Protein AF-I3TDN2-F1 (afdb_monomer_lite)

Sequence (148 aa):
MRSSMVRPVAAVLAILVLAAEVVWAASPDYLAQVEEIATKLKSLSQAGMNTSMVEEYVNNALSLINKGNLTPEEAAWVEGNLTLAREELSSLESSYSSFVTWRYITLAGTVVGFASIPIAVYFLLPRAWAYLWFKTRKKWLVRRRYKR

Organism: Thermogladius calderae (strain DSM 22663 / VKM B-2946 / 1633) (NCBI:txid1184251)

Structure (mmCIF, N/CA/C/O backbone):
data_AF-I3TDN2-F1
#
_entry.id   AF-I3TDN2-F1
#
loop_
_atom_site.group_PDB
_atom_site.id
_atom_site.type_symbol
_atom_site.label_atom_id
_atom_site.label_alt_id
_atom_site.label_comp_id
_atom_site.label_asym_id
_atom_site.label_entity_id
_atom_site.label_seq_id
_atom_site.pdbx_PDB_ins_code
_atom_site.Cartn_x
_atom_site.Cartn_y
_atom_site.Cartn_z
_atom_site.occupancy
_atom_site.B_iso_or_equiv
_atom_site.auth_seq_id
_atom_site.auth_comp_id
_atom_site.auth_asym_id
_atom_site.auth_atom_id
_atom_site.pdbx_PDB_model_num
ATOM 1 N N . MET A 1 1 ? -56.566 11.521 51.070 1.00 48.19 1 MET A N 1
ATOM 2 C CA . MET A 1 1 ? -55.812 12.274 50.040 1.00 48.19 1 MET A CA 1
ATOM 3 C C . MET A 1 1 ? -54.388 11.716 49.936 1.00 48.19 1 MET A C 1
ATOM 5 O O . MET A 1 1 ? -53.498 12.193 50.619 1.00 48.19 1 MET A O 1
ATOM 9 N N . ARG A 1 2 ? -54.179 10.647 49.155 1.00 49.84 2 ARG A N 1
ATOM 10 C CA . ARG A 1 2 ? -52.865 10.033 48.854 1.00 49.84 2 ARG A CA 1
ATOM 11 C C . ARG A 1 2 ? -52.998 9.288 47.516 1.00 49.84 2 ARG A C 1
ATOM 13 O O . ARG A 1 2 ? -53.142 8.075 47.504 1.00 49.84 2 ARG A O 1
ATOM 20 N N . SER A 1 3 ? -53.088 9.993 46.388 1.00 50.09 3 SER A N 1
ATOM 21 C CA . SER A 1 3 ? -53.150 9.306 45.078 1.00 50.09 3 SER A CA 1
ATOM 22 C C . SER A 1 3 ? -52.549 10.061 43.888 1.00 50.09 3 SER A C 1
ATOM 24 O O . SER A 1 3 ? -52.520 9.510 42.792 1.00 50.09 3 SER A O 1
ATOM 26 N N . SER A 1 4 ? -52.005 11.271 44.058 1.00 54.16 4 SER A N 1
ATOM 27 C CA . SER A 1 4 ? -51.481 12.057 42.926 1.00 54.16 4 SER A CA 1
ATOM 28 C C . SER A 1 4 ? -49.968 11.933 42.687 1.00 54.16 4 SER A C 1
ATOM 30 O O . SER A 1 4 ? -49.518 12.238 41.589 1.00 54.16 4 SER A O 1
ATOM 32 N N . MET A 1 5 ? -49.177 11.447 43.653 1.00 52.03 5 MET A N 1
ATOM 33 C CA . MET A 1 5 ? -47.702 11.405 43.548 1.00 52.03 5 MET A CA 1
ATOM 34 C C . MET A 1 5 ? -47.109 10.081 43.037 1.00 52.03 5 MET A C 1
ATOM 36 O O . MET A 1 5 ? -45.930 10.036 42.706 1.00 52.03 5 MET A O 1
ATOM 40 N N . VAL A 1 6 ? -47.898 9.008 42.926 1.00 53.47 6 VAL A N 1
ATOM 41 C CA . VAL A 1 6 ? -47.382 7.679 42.522 1.00 53.47 6 VAL A CA 1
ATOM 42 C C . VAL A 1 6 ? -47.173 7.578 41.002 1.00 53.47 6 VAL A C 1
ATOM 44 O O . VAL A 1 6 ? -46.301 6.860 40.525 1.00 53.47 6 VAL A O 1
ATOM 47 N N . ARG A 1 7 ? -47.947 8.348 40.229 1.00 53.66 7 ARG A N 1
ATOM 48 C CA . ARG A 1 7 ? -47.926 8.345 38.758 1.00 53.66 7 ARG A CA 1
ATOM 49 C C . ARG A 1 7 ? -46.631 8.887 38.124 1.00 53.66 7 ARG A C 1
ATOM 51 O O . ARG A 1 7 ? -46.141 8.226 37.213 1.00 53.66 7 ARG A O 1
ATOM 58 N N . PRO A 1 8 ? -46.043 10.020 38.565 1.00 58.53 8 PRO A N 1
ATOM 59 C CA . PRO A 1 8 ? -44.814 10.525 37.946 1.00 58.53 8 PRO A CA 1
ATOM 60 C C . PRO A 1 8 ? -43.590 9.655 38.259 1.00 58.53 8 PRO A C 1
ATOM 62 O O . PRO A 1 8 ? -42.745 9.465 37.393 1.00 58.53 8 PRO A O 1
ATOM 65 N N . VAL A 1 9 ? -43.513 9.069 39.459 1.00 63.38 9 VAL A N 1
ATOM 66 C CA . VAL A 1 9 ? -42.378 8.218 39.860 1.00 63.38 9 VAL A CA 1
ATOM 67 C C . VAL A 1 9 ? -42.352 6.916 39.054 1.00 63.38 9 VAL A C 1
ATOM 69 O O . VAL A 1 9 ? -41.294 6.506 38.583 1.00 63.38 9 VAL A O 1
ATOM 72 N N . ALA A 1 10 ? -43.519 6.307 38.823 1.00 65.81 10 ALA A N 1
ATOM 73 C CA . ALA A 1 10 ? -43.636 5.115 37.987 1.00 65.81 10 ALA A CA 1
ATOM 74 C C . ALA A 1 10 ? -43.253 5.384 36.519 1.00 65.81 10 ALA A C 1
ATOM 76 O O . ALA A 1 10 ? -42.617 4.542 35.892 1.00 65.81 10 ALA A O 1
ATOM 77 N N . ALA A 1 11 ? -43.585 6.565 35.985 1.00 68.00 11 ALA A N 1
ATOM 78 C CA . ALA A 1 11 ? -43.221 6.949 34.621 1.00 68.00 11 ALA A CA 1
ATOM 79 C C . ALA A 1 11 ? -41.705 7.155 34.456 1.00 68.00 11 ALA A C 1
ATOM 81 O O . ALA A 1 11 ? -41.127 6.692 33.477 1.00 68.00 11 ALA A O 1
ATOM 82 N N . VAL A 1 12 ? -41.045 7.787 35.432 1.00 68.38 12 VAL A N 1
ATOM 83 C CA . VAL A 1 12 ? -39.583 7.983 35.417 1.00 68.38 12 VAL A CA 1
ATOM 84 C C . VAL A 1 12 ? -38.842 6.648 35.536 1.00 68.38 12 VAL A C 1
ATOM 86 O O . VAL A 1 12 ? -37.878 6.418 34.810 1.00 68.38 12 VAL A O 1
ATOM 89 N N . LEU A 1 13 ? -39.319 5.740 36.392 1.00 63.47 13 LEU A N 1
ATOM 90 C CA . LEU A 1 13 ? -38.766 4.387 36.508 1.00 63.47 13 LEU A CA 1
ATOM 91 C C . LEU A 1 13 ? -38.946 3.575 35.221 1.00 63.47 13 LEU A C 1
ATOM 93 O O . LEU A 1 13 ? -38.009 2.907 34.803 1.00 63.47 13 LEU A O 1
ATOM 97 N N . ALA A 1 14 ? -40.101 3.667 34.559 1.00 64.50 14 ALA A N 1
ATOM 98 C CA . ALA A 1 14 ? -40.333 2.978 33.290 1.00 64.50 14 ALA A CA 1
ATOM 99 C C . ALA A 1 14 ? -39.410 3.489 32.170 1.00 64.50 14 ALA A C 1
ATOM 101 O O . ALA A 1 14 ? -38.897 2.691 31.392 1.00 64.50 14 ALA A O 1
ATOM 102 N N . ILE A 1 15 ? -39.144 4.799 32.118 1.00 69.62 15 ILE A N 1
ATOM 103 C CA . ILE A 1 15 ? -38.196 5.392 31.161 1.00 69.62 15 ILE A CA 1
ATOM 104 C C . ILE A 1 15 ? -36.762 4.931 31.456 1.00 69.62 15 ILE A C 1
ATOM 106 O O . ILE A 1 15 ? -36.030 4.604 30.528 1.00 69.62 15 ILE A O 1
ATOM 110 N N . LEU A 1 16 ? -36.367 4.857 32.730 1.00 58.69 16 LEU A N 1
ATOM 111 C CA . LEU A 1 16 ? -35.049 4.355 33.133 1.00 58.69 16 LEU A CA 1
ATOM 112 C C .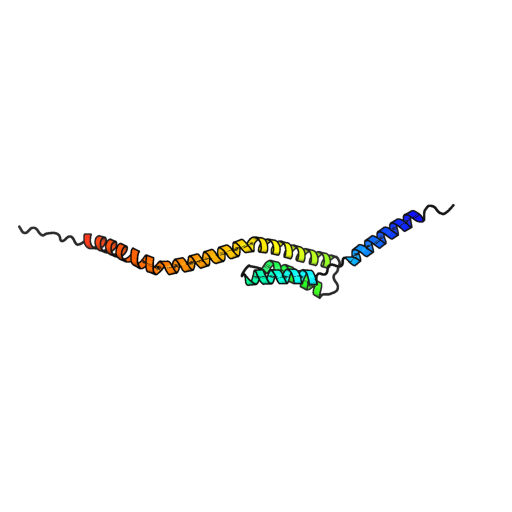 LEU A 1 16 ? -34.864 2.863 32.827 1.00 58.69 16 LEU A C 1
ATOM 114 O O . LEU A 1 16 ? -33.790 2.470 32.384 1.00 58.69 16 LEU A O 1
ATOM 118 N N . VAL A 1 17 ? -35.900 2.045 33.022 1.00 64.81 17 VAL A N 1
ATOM 119 C CA . VAL A 1 17 ? -35.867 0.609 32.699 1.00 64.81 17 VAL A CA 1
ATOM 120 C C . VAL A 1 17 ? -35.814 0.391 31.187 1.00 64.81 17 VAL A C 1
ATOM 122 O O . VAL A 1 17 ? -34.985 -0.383 30.726 1.00 64.81 17 VAL A O 1
ATOM 125 N N . LEU A 1 18 ? -36.599 1.134 30.400 1.00 57.06 18 LEU A N 1
ATOM 126 C CA . LEU A 1 18 ? -36.526 1.081 28.934 1.00 57.06 18 LEU A CA 1
ATOM 127 C C . LEU A 1 18 ? -35.173 1.575 28.403 1.00 57.06 18 LEU A C 1
ATOM 129 O O . LEU A 1 18 ? -34.626 0.983 27.478 1.00 57.06 18 LEU A O 1
ATOM 133 N N . ALA A 1 19 ? -34.599 2.624 29.000 1.00 52.56 19 ALA A N 1
ATOM 134 C CA . ALA A 1 19 ? -33.258 3.087 28.653 1.00 52.56 19 ALA A CA 1
ATOM 135 C C . ALA A 1 19 ? -32.189 2.036 28.995 1.00 52.56 19 ALA A C 1
ATOM 137 O O . ALA A 1 19 ? -31.262 1.836 28.215 1.00 52.56 19 ALA A O 1
ATOM 138 N N . ALA A 1 20 ? -32.334 1.327 30.118 1.00 50.41 20 ALA A N 1
ATOM 139 C CA . ALA A 1 20 ? -31.445 0.228 30.476 1.00 50.41 20 ALA A CA 1
ATOM 140 C C . ALA A 1 20 ? -31.588 -0.964 29.511 1.00 50.41 20 ALA A C 1
ATOM 142 O O . ALA A 1 20 ? -30.580 -1.511 29.080 1.00 50.41 20 ALA A O 1
ATOM 143 N N . GLU A 1 21 ? -32.803 -1.334 29.101 1.00 46.59 21 GLU A N 1
ATOM 144 C CA . GLU A 1 21 ? -33.020 -2.428 28.142 1.00 46.59 21 GLU A CA 1
ATOM 145 C C . GLU A 1 21 ? -32.477 -2.110 26.738 1.00 46.59 21 GLU A C 1
ATOM 147 O O . GLU A 1 21 ? -31.886 -2.982 26.102 1.00 46.59 21 GLU A O 1
ATOM 152 N N . VAL A 1 22 ? -32.578 -0.857 26.276 1.00 49.44 22 VAL A N 1
ATOM 153 C CA . VAL A 1 22 ? -31.959 -0.412 25.010 1.00 49.44 22 VAL A CA 1
ATOM 154 C C . VAL A 1 22 ? -30.429 -0.491 25.070 1.00 49.44 22 VAL A C 1
ATOM 156 O O . VAL A 1 22 ? -29.796 -0.868 24.086 1.00 49.44 22 VAL A O 1
ATOM 159 N N . VAL A 1 23 ? -29.827 -0.188 26.224 1.00 44.38 23 VAL A N 1
ATOM 160 C CA . VAL A 1 23 ? -28.370 -0.270 26.425 1.00 44.38 23 VAL A CA 1
ATOM 161 C C . VAL A 1 23 ? -27.874 -1.723 26.452 1.00 44.38 23 VAL A C 1
ATOM 163 O O . VAL A 1 23 ? -26.780 -1.995 25.967 1.00 44.38 23 VAL A O 1
ATOM 166 N N . TRP A 1 24 ? -28.672 -2.675 26.948 1.00 42.97 24 TRP A N 1
ATOM 167 C CA . TRP A 1 24 ? -28.307 -4.102 26.960 1.00 42.97 24 TRP A CA 1
ATOM 168 C C . TRP A 1 24 ? -28.575 -4.816 25.625 1.00 42.97 24 TRP A C 1
ATOM 170 O O . TRP A 1 24 ? -27.856 -5.753 25.285 1.00 42.97 24 TRP A O 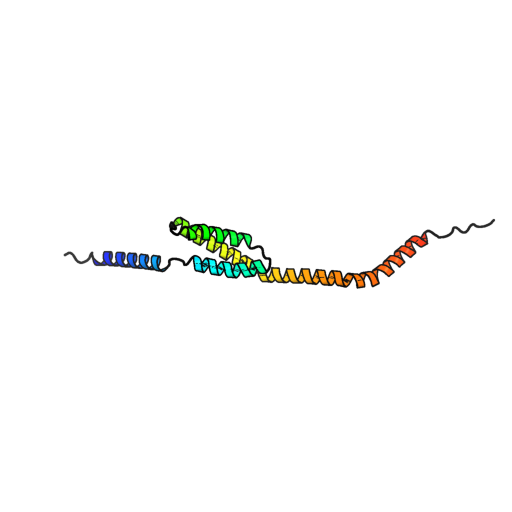1
ATOM 180 N N . ALA A 1 25 ? -29.557 -4.366 24.839 1.00 41.31 25 ALA A N 1
ATOM 181 C CA . ALA A 1 25 ? -29.845 -4.916 23.509 1.00 41.31 25 ALA A CA 1
ATOM 182 C C . ALA A 1 25 ? -28.806 -4.525 22.434 1.00 41.31 25 ALA A C 1
ATOM 184 O O . ALA A 1 25 ? -28.813 -5.088 21.341 1.00 41.31 25 ALA A O 1
ATOM 185 N N . ALA A 1 26 ? -27.914 -3.580 22.740 1.00 48.53 26 ALA A N 1
ATOM 186 C CA . ALA A 1 26 ? -26.883 -3.069 21.842 1.00 48.53 26 ALA A CA 1
ATOM 187 C C . ALA A 1 26 ? -25.466 -3.450 22.296 1.00 48.53 26 ALA A C 1
ATOM 189 O O . ALA A 1 26 ? -24.546 -2.650 22.151 1.00 48.53 26 ALA A O 1
ATOM 190 N N . SER A 1 27 ? -25.259 -4.649 22.854 1.00 56.41 27 SER A N 1
ATOM 191 C CA . SER A 1 27 ? -23.892 -5.152 23.024 1.00 56.41 27 SER A CA 1
ATOM 192 C C . SER A 1 27 ? -23.243 -5.238 21.634 1.00 56.41 27 SER A C 1
ATOM 194 O O . SER A 1 27 ? -23.748 -6.000 20.798 1.00 56.41 27 SER A O 1
ATOM 196 N N . PRO A 1 28 ? -22.182 -4.470 21.334 1.00 65.12 28 PRO A N 1
ATOM 197 C CA . PRO A 1 28 ? -21.588 -4.496 20.008 1.00 65.12 28 PRO A CA 1
ATOM 198 C C . PRO A 1 28 ? -20.980 -5.876 19.762 1.00 65.12 28 PRO A C 1
ATOM 200 O O . PRO A 1 28 ? -20.192 -6.360 20.574 1.00 65.12 28 PRO A O 1
ATOM 203 N N . ASP A 1 29 ? -21.318 -6.513 18.639 1.00 85.25 29 ASP A N 1
ATOM 204 C CA . ASP A 1 29 ? -20.645 -7.745 18.223 1.00 85.25 29 ASP A CA 1
ATOM 205 C C . ASP A 1 29 ? -19.251 -7.388 17.695 1.00 85.25 29 ASP A C 1
ATOM 207 O O . ASP A 1 29 ? -19.032 -7.162 16.504 1.00 85.25 29 ASP A O 1
ATOM 211 N N . TYR A 1 30 ? -18.302 -7.229 18.616 1.00 84.19 30 TYR A N 1
ATOM 212 C CA . TYR A 1 30 ? -16.934 -6.849 18.288 1.00 84.19 30 TYR A CA 1
ATOM 213 C C . TYR A 1 30 ? -16.249 -7.881 17.385 1.00 84.19 30 TYR A C 1
ATOM 215 O O . TYR A 1 30 ? -15.412 -7.503 16.567 1.00 84.19 30 TYR A O 1
ATOM 223 N N . LEU A 1 31 ? -16.616 -9.163 17.485 1.00 86.06 31 LEU A N 1
ATOM 224 C CA . LEU A 1 31 ? -16.033 -10.217 16.656 1.00 86.06 31 LEU A CA 1
ATOM 225 C C . LEU A 1 31 ? -16.485 -10.094 15.202 1.00 86.06 31 LEU A C 1
ATOM 227 O O . LEU A 1 31 ? -15.637 -10.139 14.311 1.00 86.06 31 LEU A O 1
ATOM 231 N N . ALA A 1 32 ? -17.774 -9.841 14.959 1.00 88.12 32 ALA A N 1
ATOM 232 C CA . ALA A 1 32 ? -18.269 -9.578 13.607 1.00 88.12 32 ALA A CA 1
ATOM 233 C C . ALA A 1 32 ? -17.603 -8.340 12.978 1.00 88.12 32 ALA A C 1
ATOM 235 O O . ALA A 1 32 ? -17.251 -8.343 11.799 1.00 88.12 32 ALA A O 1
ATOM 236 N N . GLN A 1 33 ? -17.370 -7.287 13.771 1.00 89.00 33 GLN A N 1
ATOM 237 C CA . GLN A 1 33 ? -16.680 -6.082 13.298 1.00 89.00 33 GLN A CA 1
ATOM 238 C C . GLN A 1 33 ? -15.218 -6.357 12.928 1.00 89.00 33 GLN A C 1
ATOM 240 O O . GLN A 1 33 ? -14.735 -5.868 11.906 1.00 89.00 33 GLN A O 1
ATOM 245 N N . VAL A 1 34 ? -14.514 -7.149 13.739 1.00 90.62 34 VAL A N 1
ATOM 246 C CA . VAL A 1 34 ? -13.140 -7.569 13.443 1.00 90.62 34 VAL A CA 1
ATOM 247 C C . VAL A 1 34 ? -13.092 -8.435 12.186 1.00 90.62 34 VAL A C 1
ATOM 249 O O . VAL A 1 34 ? -12.208 -8.236 11.354 1.00 90.62 34 VAL A O 1
ATOM 252 N N . GLU A 1 35 ? -14.034 -9.363 12.015 1.00 89.94 35 GLU A N 1
ATOM 253 C CA . GLU A 1 35 ? -14.114 -10.208 10.822 1.00 89.94 35 GLU A CA 1
ATOM 254 C C . GLU A 1 35 ? -14.318 -9.369 9.553 1.00 89.94 35 GLU A C 1
ATOM 256 O O . GLU A 1 35 ? -13.595 -9.547 8.568 1.00 89.94 35 GLU A O 1
ATOM 261 N N . GLU A 1 36 ? -15.226 -8.390 9.588 1.00 92.50 36 GLU A N 1
ATOM 262 C CA . GLU A 1 36 ? -15.440 -7.468 8.471 1.00 92.50 36 GLU A CA 1
ATOM 263 C C . GLU A 1 36 ? -14.143 -6.734 8.095 1.00 92.50 36 GLU A C 1
ATOM 265 O O . GLU A 1 36 ? -13.737 -6.742 6.929 1.00 92.50 36 GLU A O 1
ATOM 270 N N . ILE A 1 37 ? -13.449 -6.153 9.079 1.00 92.81 37 ILE A N 1
ATOM 271 C CA . ILE A 1 37 ? -12.176 -5.456 8.851 1.00 92.81 37 ILE A CA 1
ATOM 272 C C . ILE A 1 37 ? -11.137 -6.428 8.279 1.00 92.81 37 ILE A C 1
ATOM 274 O O . ILE A 1 37 ? -10.479 -6.107 7.291 1.00 92.81 37 ILE A O 1
ATOM 278 N N . ALA A 1 38 ? -11.025 -7.638 8.832 1.00 90.56 38 ALA A N 1
ATOM 279 C CA . ALA A 1 38 ? -10.058 -8.643 8.401 1.00 90.56 38 ALA A CA 1
ATOM 280 C C . ALA A 1 38 ? -10.263 -9.082 6.940 1.00 90.56 38 ALA A C 1
ATOM 282 O O . ALA A 1 38 ? -9.288 -9.256 6.202 1.00 90.56 38 ALA A O 1
ATOM 283 N N . THR A 1 39 ? -11.514 -9.232 6.488 1.00 92.44 39 THR A N 1
ATOM 284 C CA . THR A 1 39 ? -11.800 -9.593 5.088 1.00 92.44 39 THR A CA 1
ATOM 285 C C . THR A 1 39 ? -11.314 -8.524 4.106 1.00 92.44 39 THR A C 1
ATOM 287 O O . THR A 1 39 ? -10.649 -8.850 3.117 1.00 92.44 39 THR A O 1
ATOM 290 N N . LYS A 1 40 ? -11.569 -7.246 4.403 1.00 91.81 40 LYS A N 1
ATOM 291 C CA . LYS A 1 40 ? -11.130 -6.101 3.591 1.00 91.81 40 LYS A CA 1
ATOM 292 C C . LYS A 1 40 ? -9.613 -5.940 3.633 1.00 91.81 40 LYS A C 1
ATOM 294 O O . LYS A 1 40 ? -8.966 -5.851 2.588 1.00 91.81 40 LYS A O 1
ATOM 299 N N . LEU A 1 41 ? -9.034 -6.027 4.825 1.00 93.19 41 LEU A N 1
ATOM 300 C CA . LEU A 1 41 ? -7.597 -5.960 5.069 1.00 93.19 41 LEU A CA 1
ATOM 301 C C . LEU A 1 41 ? -6.819 -6.988 4.241 1.00 93.19 41 LEU A C 1
ATOM 303 O O . LEU A 1 41 ? -5.818 -6.655 3.607 1.00 93.19 41 LEU A O 1
ATOM 307 N N . LYS A 1 42 ? -7.321 -8.228 4.174 1.00 91.12 42 LYS A N 1
ATOM 308 C CA . LYS A 1 42 ? -6.725 -9.297 3.366 1.00 91.12 42 LYS A CA 1
ATOM 309 C C . LYS A 1 42 ? -6.619 -8.908 1.892 1.00 91.12 42 LYS A C 1
ATOM 311 O O . LYS A 1 42 ? -5.593 -9.173 1.270 1.00 91.12 42 LYS A O 1
ATOM 316 N N . SER A 1 43 ? -7.652 -8.278 1.335 1.00 89.75 43 SER A N 1
ATOM 317 C CA . SER A 1 43 ? -7.658 -7.870 -0.075 1.00 89.75 43 SER A CA 1
ATOM 318 C C . SER A 1 43 ? -6.631 -6.767 -0.374 1.00 89.75 43 SER A C 1
ATOM 320 O O . SER A 1 43 ? -5.926 -6.828 -1.384 1.00 89.75 43 SER A O 1
ATOM 322 N N . LEU A 1 44 ? -6.474 -5.807 0.542 1.00 91.69 44 LEU A N 1
ATOM 323 C CA . LEU A 1 44 ? -5.510 -4.708 0.432 1.00 91.69 44 LEU A CA 1
ATOM 324 C C . LEU A 1 44 ? -4.068 -5.203 0.612 1.00 91.69 44 LEU A C 1
ATOM 326 O O . LEU A 1 44 ? -3.183 -4.851 -0.170 1.00 91.69 44 LEU A O 1
ATOM 330 N N . SER A 1 45 ? -3.848 -6.085 1.587 1.00 90.94 45 SER A N 1
ATOM 331 C CA . SER A 1 45 ? -2.552 -6.723 1.833 1.00 90.94 45 SER A CA 1
ATOM 332 C C . SER A 1 45 ? -2.107 -7.569 0.633 1.00 90.94 45 SER A C 1
ATOM 334 O O . SER A 1 45 ? -0.975 -7.447 0.166 1.00 90.94 45 SER A O 1
ATOM 336 N N . GLN A 1 46 ? -3.017 -8.345 0.026 1.00 90.31 46 GLN A N 1
ATOM 337 C CA . GLN A 1 46 ? -2.735 -9.098 -1.206 1.00 90.31 46 GLN A CA 1
ATOM 338 C C . GLN A 1 46 ? -2.391 -8.201 -2.403 1.00 90.31 46 GLN A C 1
ATOM 340 O O . GLN A 1 46 ? -1.625 -8.601 -3.283 1.00 90.31 46 GLN A O 1
ATOM 345 N N . ALA A 1 47 ? -2.920 -6.977 -2.443 1.00 87.81 47 ALA A N 1
ATOM 346 C CA . ALA A 1 47 ? -2.526 -5.990 -3.441 1.00 87.81 47 ALA A CA 1
ATOM 347 C C . ALA A 1 47 ? -1.132 -5.390 -3.179 1.00 87.81 47 ALA A C 1
ATOM 349 O O . ALA A 1 47 ? -0.580 -4.736 -4.067 1.00 87.81 47 ALA A O 1
ATOM 350 N N . GLY A 1 48 ? -0.527 -5.659 -2.019 1.00 89.25 48 GLY A N 1
ATOM 351 C CA . GLY A 1 48 ? 0.776 -5.143 -1.608 1.00 89.25 48 GLY A CA 1
ATOM 352 C C . GLY A 1 48 ? 0.708 -3.746 -0.994 1.00 89.25 48 GLY A C 1
ATOM 353 O O . GLY A 1 48 ? 1.713 -3.037 -1.004 1.00 89.25 48 GLY A O 1
ATOM 354 N N . MET A 1 49 ? -0.465 -3.326 -0.511 1.00 92.12 49 MET A N 1
ATOM 355 C CA . MET A 1 49 ? -0.594 -2.088 0.255 1.00 92.12 49 MET A CA 1
ATOM 356 C C . MET A 1 49 ? -0.076 -2.282 1.681 1.00 92.12 49 MET A C 1
ATOM 358 O O . MET A 1 49 ? -0.143 -3.379 2.232 1.00 92.12 49 MET A O 1
ATOM 362 N N . ASN A 1 50 ? 0.433 -1.207 2.284 1.00 92.50 50 ASN A N 1
ATOM 363 C CA . ASN A 1 50 ? 0.858 -1.232 3.678 1.00 92.50 50 ASN A CA 1
ATOM 364 C C . ASN A 1 50 ? -0.371 -1.238 4.599 1.00 92.50 50 ASN A C 1
ATOM 366 O O . ASN A 1 50 ? -1.093 -0.248 4.664 1.00 92.50 50 ASN A O 1
ATOM 370 N N . THR A 1 51 ? -0.585 -2.347 5.302 1.00 93.31 51 THR A N 1
ATOM 371 C CA . THR A 1 51 ? -1.721 -2.574 6.205 1.00 93.31 51 THR A CA 1
ATOM 372 C C . THR A 1 51 ? -1.345 -2.559 7.687 1.00 93.31 51 THR A C 1
ATOM 374 O O . THR A 1 51 ? -2.209 -2.781 8.534 1.00 93.31 51 THR A O 1
ATOM 377 N N . SER A 1 52 ? -0.083 -2.268 8.029 1.00 92.81 52 SER A N 1
ATOM 378 C CA . SER A 1 52 ? 0.449 -2.457 9.386 1.00 92.81 52 SER A CA 1
ATOM 379 C C . SER A 1 52 ? -0.296 -1.668 10.466 1.00 92.81 52 SER A C 1
ATOM 381 O O . SER A 1 52 ? -0.509 -2.194 11.553 1.00 92.81 52 SER A O 1
ATOM 383 N N . MET A 1 53 ? -0.742 -0.444 10.167 1.00 92.44 53 MET A N 1
ATOM 384 C CA . MET A 1 53 ? -1.491 0.378 11.130 1.00 92.44 53 MET A CA 1
ATOM 385 C C . MET A 1 53 ? -2.862 -0.225 11.461 1.00 92.44 53 MET A C 1
ATOM 387 O O . MET A 1 53 ? -3.254 -0.291 12.623 1.00 92.44 53 MET A O 1
ATOM 391 N N . VAL A 1 54 ? -3.584 -0.716 10.449 1.00 93.44 54 VAL A N 1
ATOM 392 C CA . VAL A 1 54 ? -4.891 -1.361 10.651 1.00 93.44 54 VAL A CA 1
ATOM 393 C C . VAL A 1 54 ? -4.725 -2.666 11.432 1.00 93.44 54 VAL A C 1
ATOM 395 O O . VAL A 1 54 ? -5.507 -2.945 12.338 1.00 93.44 54 VAL A O 1
ATOM 398 N N . GLU A 1 55 ? -3.685 -3.446 11.124 1.00 93.06 55 GLU A N 1
ATOM 399 C CA . GLU A 1 55 ? -3.338 -4.664 11.866 1.00 93.06 55 GLU A CA 1
ATOM 400 C C . GLU A 1 55 ? -3.045 -4.371 13.340 1.00 93.06 55 GLU A C 1
ATOM 402 O O . GLU A 1 55 ? -3.504 -5.108 14.211 1.00 93.06 55 GLU A O 1
ATOM 407 N N . GLU A 1 56 ? -2.326 -3.288 13.634 1.00 94.69 56 GLU A N 1
ATOM 408 C CA . GLU A 1 56 ? -2.035 -2.861 15.002 1.00 94.69 56 GLU A CA 1
ATOM 409 C C . GLU A 1 56 ? -3.318 -2.543 15.779 1.00 94.69 56 GLU A C 1
ATOM 411 O O . GLU A 1 56 ? -3.535 -3.105 16.854 1.00 94.69 56 GLU A O 1
ATOM 416 N N . TYR A 1 57 ? -4.211 -1.720 15.220 1.00 93.12 57 TYR A N 1
ATOM 417 C CA . TYR A 1 57 ? -5.481 -1.375 15.867 1.00 93.12 57 TYR A CA 1
ATOM 418 C C . TYR A 1 57 ? -6.380 -2.597 16.097 1.00 93.12 57 TYR A C 1
ATOM 420 O O . TYR A 1 57 ? -6.969 -2.748 17.170 1.00 93.12 57 TYR A O 1
ATOM 428 N N . VAL A 1 58 ? -6.453 -3.510 15.125 1.00 93.00 58 VAL A N 1
ATOM 429 C CA . VAL A 1 58 ? -7.238 -4.746 15.256 1.00 93.00 58 VAL A CA 1
ATOM 430 C C . VAL A 1 58 ? -6.632 -5.685 16.300 1.00 93.00 58 VAL A C 1
ATOM 432 O O . VAL A 1 58 ? -7.364 -6.228 17.125 1.00 93.00 58 VAL A O 1
ATOM 435 N N . ASN A 1 59 ? -5.308 -5.857 16.318 1.00 93.62 59 ASN A N 1
ATOM 436 C CA . ASN A 1 59 ? -4.624 -6.690 17.311 1.00 93.62 59 ASN A CA 1
ATOM 437 C C . ASN A 1 59 ? -4.799 -6.138 18.728 1.00 93.62 59 ASN A C 1
ATOM 439 O O . ASN A 1 59 ? -5.064 -6.895 19.665 1.00 93.62 59 ASN A O 1
ATOM 443 N N . ASN A 1 60 ? -4.712 -4.817 18.872 1.00 92.25 60 ASN A N 1
ATOM 444 C CA . ASN A 1 60 ? -4.986 -4.106 20.111 1.00 92.25 60 ASN A CA 1
ATOM 445 C C . ASN A 1 60 ? -6.407 -4.406 20.606 1.00 92.25 60 ASN A C 1
ATOM 447 O O . ASN A 1 60 ? -6.567 -4.891 21.729 1.00 92.25 60 ASN A O 1
ATOM 451 N N . ALA A 1 61 ? -7.424 -4.240 19.756 1.00 90.94 61 ALA A N 1
ATOM 452 C CA . ALA A 1 61 ? -8.812 -4.565 20.087 1.00 90.94 61 ALA A CA 1
ATOM 453 C C . ALA A 1 61 ? -8.999 -6.048 20.471 1.00 90.94 61 ALA A C 1
ATOM 455 O O . ALA A 1 61 ? -9.561 -6.357 21.524 1.00 90.94 61 ALA A O 1
ATOM 456 N N . LEU A 1 62 ? -8.466 -6.974 19.667 1.00 91.69 62 LEU A N 1
ATOM 457 C CA . LEU A 1 62 ? -8.540 -8.418 19.917 1.00 91.69 62 LEU A CA 1
ATOM 458 C C . LEU A 1 62 ? -7.893 -8.829 21.242 1.00 91.69 62 LEU A C 1
ATOM 460 O O . LEU A 1 62 ? -8.398 -9.726 21.918 1.00 91.69 62 LEU A O 1
ATOM 464 N N . SER A 1 63 ? -6.801 -8.170 21.637 1.00 91.56 63 SER A N 1
ATOM 465 C CA . SER A 1 63 ? -6.102 -8.467 22.890 1.00 91.56 63 SER A CA 1
ATOM 466 C C . SER A 1 63 ? -6.974 -8.244 24.129 1.00 91.56 63 SER A C 1
ATOM 468 O O . SER A 1 63 ? -6.798 -8.938 25.131 1.00 91.56 63 SER A O 1
ATOM 470 N N . LEU A 1 64 ? -7.923 -7.304 24.062 1.00 89.06 64 LEU A N 1
ATOM 471 C CA . LEU A 1 64 ? -8.868 -7.037 25.141 1.00 89.06 64 LEU A CA 1
ATOM 472 C C . LEU A 1 64 ? -10.127 -7.890 25.008 1.00 89.06 64 LEU A C 1
ATOM 474 O O . LEU A 1 64 ? -10.567 -8.458 26.003 1.00 89.06 64 LEU A O 1
ATOM 478 N N . ILE A 1 65 ? -10.660 -8.059 23.793 1.00 87.25 65 ILE A N 1
ATOM 479 C CA . ILE A 1 65 ? -11.837 -8.911 23.546 1.00 87.25 65 ILE A CA 1
ATOM 480 C C . ILE A 1 65 ? -11.581 -10.346 24.033 1.00 87.25 65 ILE A C 1
ATOM 482 O O . ILE A 1 65 ? -12.416 -10.927 24.724 1.00 87.25 65 ILE A O 1
ATOM 486 N N . ASN A 1 66 ? -10.392 -10.897 23.762 1.00 86.31 66 ASN A N 1
ATOM 487 C CA . ASN A 1 66 ? -10.025 -12.253 24.180 1.00 86.31 66 ASN A CA 1
ATOM 488 C C . ASN A 1 66 ? -9.914 -12.436 25.705 1.00 86.31 66 ASN A C 1
ATOM 490 O O . ASN A 1 66 ? -9.903 -13.573 26.173 1.00 86.31 66 ASN A O 1
ATOM 494 N N . LYS A 1 67 ? -9.851 -11.356 26.498 1.00 85.12 67 LYS A N 1
ATOM 495 C CA . LYS A 1 67 ? -9.878 -11.443 27.969 1.00 85.12 67 LYS A CA 1
ATOM 496 C C . LYS A 1 67 ? -11.280 -11.748 28.515 1.00 85.12 67 LYS A C 1
ATOM 498 O O . LYS A 1 67 ? -11.398 -12.128 29.678 1.00 85.12 67 LYS A O 1
ATOM 503 N N . GLY A 1 68 ? -12.333 -11.606 27.704 1.00 75.31 68 GLY A N 1
ATOM 504 C CA . GLY A 1 68 ? -13.710 -12.019 28.005 1.00 75.31 68 GLY A CA 1
ATOM 505 C C . GLY A 1 68 ? -14.492 -11.105 28.958 1.00 75.31 68 GLY A C 1
ATOM 506 O O . GLY A 1 68 ? -15.671 -10.868 28.721 1.00 75.31 68 GLY A O 1
ATOM 507 N N . ASN A 1 69 ? -13.856 -10.553 29.997 1.00 79.62 69 ASN A N 1
ATOM 508 C CA . ASN A 1 69 ? -14.478 -9.604 30.929 1.00 79.62 69 ASN A CA 1
ATOM 509 C C . ASN A 1 69 ? -13.933 -8.192 30.707 1.00 79.62 69 ASN A C 1
ATOM 511 O O . ASN A 1 69 ? -12.963 -7.791 31.348 1.00 79.62 69 ASN A O 1
ATOM 515 N N . LEU A 1 70 ? -14.567 -7.455 29.796 1.00 83.44 70 LEU A N 1
ATOM 516 C CA . LEU A 1 70 ? -14.231 -6.063 29.512 1.00 83.44 70 LEU A CA 1
ATOM 517 C C . LEU A 1 70 ? -14.844 -5.139 30.568 1.00 83.44 70 LEU A C 1
ATOM 519 O O . LEU A 1 70 ? -16.051 -5.170 30.818 1.00 83.44 70 LEU A O 1
ATOM 523 N N . THR A 1 71 ? -14.024 -4.278 31.159 1.00 87.81 71 THR A N 1
ATOM 524 C CA . THR A 1 71 ? -14.522 -3.110 31.893 1.00 87.81 71 THR A CA 1
ATOM 525 C C . THR A 1 71 ? -15.155 -2.096 30.925 1.00 87.81 71 THR A C 1
ATOM 527 O O . THR A 1 71 ? -14.838 -2.103 29.733 1.00 87.81 71 THR A O 1
ATOM 530 N N . PRO A 1 72 ? -16.031 -1.185 31.395 1.00 84.69 72 PRO A N 1
ATOM 531 C CA . PRO A 1 72 ? -16.615 -0.148 30.538 1.00 84.69 72 PRO A CA 1
ATOM 532 C C . PRO A 1 72 ? -15.566 0.720 29.824 1.00 84.69 72 PRO A C 1
ATOM 534 O O . PRO A 1 72 ? -15.765 1.119 28.680 1.00 84.69 72 PRO A O 1
ATOM 537 N N . GLU A 1 73 ? -14.430 0.977 30.478 1.00 87.88 73 GLU A N 1
ATOM 538 C CA . GLU A 1 73 ? -13.307 1.721 29.896 1.00 87.88 73 GLU A CA 1
ATOM 539 C C . GLU A 1 73 ? -12.603 0.922 28.790 1.00 87.88 73 GLU A C 1
ATOM 541 O O . GLU A 1 73 ? -12.315 1.459 27.722 1.00 87.88 73 GLU A O 1
ATOM 546 N N . GLU A 1 74 ? -12.376 -0.377 29.003 1.00 87.81 74 GLU A N 1
ATOM 547 C CA . GLU A 1 74 ? -11.787 -1.261 27.991 1.00 87.81 74 GLU A CA 1
ATOM 548 C C . GLU A 1 74 ? -12.716 -1.460 26.790 1.00 87.81 74 GLU A C 1
ATOM 550 O O . GLU A 1 74 ? -12.241 -1.502 25.659 1.00 87.81 74 GLU A O 1
ATOM 555 N N . ALA A 1 75 ? -14.032 -1.533 27.005 1.00 87.12 75 ALA A N 1
ATOM 556 C CA . ALA A 1 75 ? -15.016 -1.618 25.927 1.00 87.12 75 ALA A CA 1
ATOM 557 C C . ALA A 1 75 ? -14.996 -0.359 25.040 1.00 87.12 75 ALA A C 1
ATOM 559 O O . ALA A 1 75 ? -14.944 -0.471 23.814 1.00 87.12 75 ALA A O 1
ATOM 560 N N . ALA A 1 76 ? -14.941 0.830 25.652 1.00 89.06 76 ALA A N 1
ATOM 561 C CA . ALA A 1 76 ? -14.785 2.091 24.925 1.00 89.06 76 ALA A CA 1
ATOM 562 C C . ALA A 1 76 ? -13.445 2.158 24.170 1.00 89.06 76 ALA A C 1
ATOM 564 O O . ALA A 1 76 ? -13.374 2.665 23.050 1.00 89.06 76 ALA A O 1
ATOM 565 N N . TRP A 1 77 ? -12.376 1.609 24.750 1.00 90.69 77 TRP A N 1
ATOM 566 C CA . TRP A 1 77 ? -11.069 1.543 24.099 1.00 90.69 77 TRP A CA 1
ATOM 567 C C . TRP A 1 77 ? -11.044 0.570 22.908 1.00 90.69 77 TRP A C 1
ATOM 569 O O . TRP A 1 77 ? -10.442 0.873 21.876 1.00 90.69 77 TRP A O 1
ATOM 579 N N . VAL A 1 78 ? -11.715 -0.584 23.013 1.00 91.19 78 VAL A N 1
ATOM 580 C CA . VAL A 1 78 ? -11.908 -1.528 21.896 1.00 91.19 78 VAL A CA 1
ATOM 581 C C . VAL A 1 78 ? -12.664 -0.846 20.762 1.00 91.19 78 VAL A C 1
ATOM 583 O O . VAL A 1 78 ? -12.221 -0.886 19.616 1.00 91.19 78 VAL A O 1
ATOM 586 N N . GLU A 1 79 ? -13.772 -0.180 21.080 1.00 91.38 79 GLU A N 1
ATOM 587 C CA . GLU A 1 79 ? -14.574 0.549 20.099 1.00 91.38 79 GLU A CA 1
ATOM 588 C C . GLU A 1 79 ? -13.772 1.668 19.418 1.00 91.38 79 GLU A C 1
ATOM 590 O O . GLU A 1 79 ? -13.808 1.798 18.192 1.00 91.38 79 GLU A O 1
ATOM 595 N N . GLY A 1 80 ? -12.968 2.413 20.182 1.00 91.38 80 GLY A N 1
ATOM 596 C CA . GLY A 1 80 ? -12.056 3.423 19.648 1.00 91.38 80 GLY A CA 1
ATOM 597 C C . GLY A 1 80 ? -11.047 2.841 18.655 1.00 91.38 80 GLY A C 1
ATOM 598 O O . GLY A 1 80 ? -10.905 3.362 17.551 1.00 91.38 80 GLY A O 1
ATOM 599 N N . ASN A 1 81 ? -10.395 1.723 18.990 1.00 93.06 81 ASN A N 1
ATOM 600 C CA . ASN A 1 81 ? -9.447 1.071 18.080 1.00 93.06 81 ASN A CA 1
ATOM 601 C C . ASN A 1 81 ? -10.118 0.529 16.816 1.00 93.06 81 ASN A C 1
ATOM 603 O O . ASN A 1 81 ? -9.579 0.693 15.726 1.00 93.06 81 ASN A O 1
ATOM 607 N N . LEU A 1 82 ? -11.296 -0.086 16.928 1.00 92.81 82 LEU A N 1
ATOM 608 C CA . LEU A 1 82 ? -12.033 -0.566 15.754 1.00 92.81 82 LEU A CA 1
ATOM 609 C C . LEU A 1 82 ? -12.495 0.591 14.861 1.00 92.81 82 LEU A C 1
ATOM 611 O O . LEU A 1 82 ? -12.533 0.449 13.639 1.00 92.81 82 LEU A O 1
ATOM 615 N N . THR A 1 83 ? -12.804 1.744 15.451 1.00 94.50 83 THR A N 1
ATOM 616 C CA . THR A 1 83 ? -13.134 2.962 14.705 1.00 94.50 83 THR A CA 1
ATOM 617 C C . THR A 1 83 ? -11.914 3.491 13.955 1.00 94.50 83 THR A C 1
ATOM 619 O O . THR A 1 83 ? -11.994 3.679 12.744 1.00 94.50 83 THR A O 1
ATOM 622 N N . LEU A 1 84 ? -10.762 3.618 14.621 1.00 93.62 84 LEU A N 1
ATOM 623 C CA . LEU A 1 84 ? -9.501 4.015 13.980 1.00 93.62 84 LEU A CA 1
ATOM 624 C C . LEU A 1 84 ? -9.089 3.041 12.868 1.00 93.62 84 LEU A C 1
ATOM 626 O O . LEU A 1 84 ? -8.694 3.461 11.782 1.00 93.62 84 LEU A O 1
ATOM 630 N N . ALA A 1 85 ? -9.247 1.736 13.104 1.00 93.94 85 ALA A N 1
ATOM 631 C CA . ALA A 1 85 ? -9.005 0.708 12.100 1.00 93.94 85 ALA A CA 1
ATOM 632 C C . ALA A 1 85 ? -9.885 0.910 10.858 1.00 93.94 85 ALA A C 1
ATOM 634 O O . ALA A 1 85 ? -9.394 0.776 9.741 1.00 93.94 85 ALA A O 1
ATOM 635 N N . ARG A 1 86 ? -11.169 1.254 11.031 1.00 94.12 86 ARG A N 1
ATOM 636 C CA . ARG A 1 86 ? -12.090 1.538 9.917 1.00 94.12 86 ARG A CA 1
ATOM 637 C C . ARG A 1 86 ? -11.749 2.818 9.173 1.00 94.12 86 ARG A C 1
ATOM 639 O O . ARG A 1 86 ? -11.849 2.833 7.950 1.00 94.12 86 ARG A O 1
ATOM 646 N N . GLU A 1 87 ? -11.381 3.877 9.883 1.00 94.94 87 GLU A N 1
ATOM 647 C CA . GLU A 1 87 ? -10.979 5.140 9.260 1.00 94.94 87 GLU A CA 1
ATOM 648 C C . GLU A 1 87 ? -9.741 4.939 8.385 1.00 94.94 87 GLU A C 1
ATOM 650 O O . GLU A 1 87 ? -9.740 5.308 7.208 1.00 94.94 87 GLU A O 1
ATOM 655 N N . GLU A 1 88 ? -8.726 4.264 8.922 1.00 93.88 88 GLU A N 1
ATOM 656 C CA . GLU A 1 88 ? -7.505 3.958 8.183 1.00 93.88 88 GLU A CA 1
ATOM 657 C C . GLU A 1 88 ? -7.777 2.998 7.017 1.00 93.88 88 GLU A C 1
ATOM 659 O O . GLU A 1 88 ? -7.289 3.200 5.904 1.00 93.88 88 GLU A O 1
ATOM 664 N N . LEU A 1 89 ? -8.631 1.992 7.221 1.00 94.44 89 LEU A N 1
ATOM 665 C CA . LEU A 1 89 ? -9.069 1.092 6.158 1.00 94.44 89 LEU A CA 1
ATOM 666 C C . LEU A 1 89 ? -9.788 1.850 5.033 1.00 94.44 89 LEU A C 1
ATOM 668 O O . LEU A 1 89 ? -9.484 1.634 3.865 1.00 94.44 89 LEU A O 1
ATOM 672 N N . SER A 1 90 ? -10.691 2.774 5.366 1.00 93.94 90 SER A N 1
ATOM 673 C CA . SER A 1 90 ? -11.384 3.615 4.384 1.00 93.94 90 SER A CA 1
ATOM 674 C C . SER A 1 90 ? -10.408 4.520 3.627 1.00 93.94 90 SER A C 1
ATOM 676 O O . SER A 1 90 ? -10.568 4.740 2.424 1.00 93.94 90 SER A O 1
ATOM 678 N N . SER A 1 91 ? -9.391 5.047 4.311 1.00 93.94 91 SER A N 1
ATOM 679 C CA . SER A 1 91 ? -8.313 5.826 3.695 1.00 93.94 91 SER A CA 1
ATOM 680 C C . SER A 1 91 ? -7.526 4.979 2.684 1.00 93.94 91 SER A C 1
ATOM 682 O O . SER A 1 91 ? -7.340 5.384 1.528 1.00 93.94 91 SER A O 1
ATOM 684 N N . LEU A 1 92 ? -7.152 3.755 3.064 1.00 93.56 92 LEU A N 1
ATOM 685 C CA . LEU A 1 92 ? -6.484 2.791 2.189 1.00 93.56 92 LEU A CA 1
ATOM 686 C C . LEU A 1 92 ? -7.359 2.396 0.993 1.00 93.56 92 LEU A C 1
ATOM 688 O O . LEU A 1 92 ? -6.887 2.427 -0.143 1.00 93.56 92 LEU A O 1
ATOM 692 N N . GLU A 1 93 ? -8.638 2.088 1.208 1.00 93.00 93 GLU A N 1
ATOM 693 C CA . GLU A 1 93 ? -9.589 1.755 0.141 1.00 93.00 93 GLU A CA 1
ATOM 694 C C . GLU A 1 93 ? -9.745 2.907 -0.859 1.00 93.00 93 GLU A C 1
ATOM 696 O O . GLU A 1 93 ? -9.730 2.683 -2.071 1.00 93.00 93 GLU A O 1
ATOM 701 N N . SER A 1 94 ? -9.799 4.155 -0.381 1.00 93.44 94 SER A N 1
ATOM 702 C CA . SER A 1 94 ? -9.850 5.332 -1.258 1.00 93.44 94 SER A CA 1
ATOM 703 C C . SER A 1 94 ? -8.587 5.479 -2.120 1.00 93.44 94 SER A C 1
ATOM 705 O O . SER A 1 94 ? -8.649 5.895 -3.279 1.00 93.44 94 SER A O 1
ATOM 707 N N . SER A 1 95 ? -7.438 5.065 -1.581 1.00 91.81 95 SER A N 1
ATOM 708 C CA . SER A 1 95 ? -6.140 5.120 -2.256 1.00 91.81 95 SER A CA 1
ATOM 709 C C . SER A 1 95 ? -5.869 3.902 -3.146 1.00 91.81 95 SER A C 1
ATOM 711 O O . SER A 1 95 ? -4.993 3.960 -4.013 1.00 91.81 95 SER A O 1
ATOM 713 N N . TYR A 1 96 ? -6.629 2.817 -2.981 1.00 91.38 96 TYR A N 1
ATOM 714 C CA . TYR A 1 96 ? -6.423 1.533 -3.653 1.00 91.38 96 TYR A CA 1
ATOM 715 C C . TYR A 1 96 ? -6.360 1.664 -5.176 1.00 91.38 96 TYR A C 1
ATOM 717 O O . TYR A 1 96 ? -5.418 1.196 -5.815 1.00 91.38 96 TYR A O 1
ATOM 725 N N . SER A 1 97 ? -7.340 2.352 -5.768 1.00 90.88 97 SER A N 1
ATOM 726 C CA . SER A 1 97 ? -7.420 2.514 -7.224 1.00 90.88 97 SER A CA 1
ATOM 727 C C . SER A 1 97 ? -6.194 3.246 -7.784 1.00 90.88 97 SER A C 1
ATOM 729 O O . SER A 1 97 ? -5.584 2.807 -8.765 1.00 90.88 97 SER A O 1
ATOM 731 N N . SER A 1 98 ? -5.774 4.324 -7.115 1.00 90.75 98 SER A N 1
ATOM 732 C CA . SER A 1 98 ? -4.584 5.094 -7.493 1.00 90.75 98 SER A CA 1
ATOM 733 C C . SER A 1 98 ? -3.313 4.253 -7.363 1.00 90.75 98 SER A C 1
ATOM 735 O O . SER A 1 98 ? -2.497 4.209 -8.286 1.00 90.75 98 SER A O 1
ATOM 737 N N . PHE A 1 99 ? -3.180 3.515 -6.259 1.00 92.38 99 PHE A N 1
ATOM 738 C CA . PHE A 1 99 ? -2.048 2.630 -6.001 1.00 92.38 99 PHE A CA 1
ATOM 739 C C . PHE A 1 99 ? -1.903 1.549 -7.081 1.00 92.38 99 PHE A C 1
ATOM 741 O O . PHE A 1 99 ? -0.833 1.388 -7.672 1.00 92.38 99 PHE A O 1
ATOM 748 N N . VAL A 1 100 ? -2.991 0.844 -7.393 1.00 90.38 100 VAL A N 1
ATOM 749 C CA . VAL A 1 100 ? -3.015 -0.208 -8.418 1.00 90.38 100 VAL A CA 1
ATOM 750 C C . VAL A 1 100 ? -2.687 0.369 -9.796 1.00 90.38 100 VAL A C 1
ATOM 752 O O . VAL A 1 100 ? -1.869 -0.197 -10.524 1.00 90.38 100 VAL A O 1
ATOM 755 N N . THR A 1 101 ? -3.264 1.523 -10.135 1.00 92.31 101 THR A N 1
ATOM 756 C CA . THR A 1 101 ? -3.008 2.212 -11.407 1.00 92.31 101 THR A CA 1
ATOM 757 C C . THR A 1 101 ? -1.531 2.570 -11.551 1.00 92.31 101 THR A C 1
ATOM 759 O O . THR A 1 101 ? -0.906 2.224 -12.555 1.00 92.31 101 THR A O 1
ATOM 762 N N . TRP A 1 102 ? -0.929 3.182 -10.529 1.00 92.62 102 TRP A N 1
ATOM 763 C CA . TRP A 1 102 ? 0.496 3.515 -10.535 1.00 92.62 102 TRP A CA 1
ATOM 764 C C . TRP A 1 102 ? 1.396 2.287 -10.610 1.00 92.62 102 TRP A C 1
ATOM 766 O O . TRP A 1 102 ? 2.411 2.301 -11.315 1.00 92.62 102 TRP A O 1
ATOM 776 N N . ARG A 1 103 ? 1.014 1.192 -9.951 1.00 92.25 103 ARG A N 1
ATOM 777 C CA . ARG A 1 103 ? 1.740 -0.076 -10.048 1.00 92.25 103 ARG A CA 1
ATOM 778 C C . ARG A 1 103 ? 1.743 -0.613 -11.479 1.00 92.25 103 ARG A C 1
ATOM 780 O O . ARG A 1 103 ? 2.789 -1.004 -11.986 1.00 92.25 103 ARG A O 1
ATOM 787 N N . TYR A 1 104 ? 0.601 -0.595 -12.162 1.00 93.88 104 TYR A N 1
ATOM 788 C CA . TYR A 1 104 ? 0.536 -1.031 -13.557 1.00 93.88 104 TYR A CA 1
ATOM 789 C C . TYR A 1 104 ? 1.275 -0.088 -14.505 1.00 93.88 104 TYR A C 1
ATOM 791 O O . TYR A 1 104 ? 1.968 -0.568 -15.399 1.00 93.88 104 TYR A O 1
ATOM 799 N N . ILE A 1 105 ? 1.195 1.228 -14.293 1.00 96.31 105 ILE A N 1
ATOM 800 C CA . ILE A 1 105 ? 1.938 2.212 -15.092 1.00 96.31 105 ILE A CA 1
ATOM 801 C C . ILE A 1 105 ? 3.447 1.993 -14.957 1.00 96.31 105 ILE A C 1
ATOM 803 O O . ILE A 1 105 ? 4.152 1.965 -15.963 1.00 96.31 105 ILE A O 1
ATOM 807 N N . THR A 1 106 ? 3.955 1.807 -13.738 1.00 94.81 106 THR A N 1
ATOM 808 C CA . THR A 1 106 ? 5.392 1.588 -13.504 1.00 94.81 106 THR A CA 1
ATOM 809 C C . THR A 1 106 ? 5.868 0.257 -14.084 1.00 94.81 106 THR A C 1
ATOM 811 O O . THR A 1 106 ? 6.913 0.221 -14.737 1.00 94.81 106 THR A O 1
ATOM 814 N N . LEU A 1 107 ? 5.086 -0.818 -13.942 1.00 95.00 107 LEU A N 1
ATOM 815 C CA . LEU A 1 107 ? 5.373 -2.104 -14.583 1.00 95.00 107 LEU A CA 1
ATOM 816 C C . LEU A 1 107 ? 5.386 -1.988 -16.111 1.00 95.00 107 LEU A C 1
ATOM 818 O O . LEU A 1 107 ? 6.365 -2.378 -16.747 1.00 95.00 107 LEU A O 1
ATOM 822 N N . ALA A 1 108 ? 4.341 -1.409 -16.703 1.00 96.25 108 ALA A N 1
ATOM 823 C CA . ALA A 1 108 ? 4.245 -1.223 -18.147 1.00 96.25 108 ALA A CA 1
ATOM 824 C C . ALA A 1 108 ? 5.387 -0.344 -18.673 1.00 96.25 108 ALA A C 1
ATOM 826 O O . ALA A 1 108 ? 6.042 -0.705 -19.647 1.00 96.25 108 ALA A O 1
ATOM 827 N N . GLY A 1 109 ? 5.680 0.766 -17.992 1.00 97.00 109 GLY A N 1
ATOM 828 C CA . GLY A 1 109 ? 6.788 1.656 -18.326 1.00 97.00 109 GLY A CA 1
ATOM 829 C C . GLY A 1 109 ? 8.141 0.949 -18.272 1.00 97.00 109 GLY A C 1
ATOM 830 O O . GLY A 1 109 ? 8.952 1.116 -19.178 1.00 97.00 109 GLY A O 1
ATOM 831 N N . THR A 1 110 ? 8.362 0.097 -17.269 1.00 96.38 110 THR A N 1
ATOM 832 C CA . THR A 1 110 ? 9.591 -0.702 -17.150 1.00 96.38 110 THR A CA 1
ATOM 833 C C . THR A 1 110 ? 9.725 -1.689 -18.310 1.00 96.38 110 THR A C 1
ATOM 835 O O . THR A 1 110 ? 10.768 -1.740 -18.962 1.00 96.38 110 THR A O 1
ATOM 838 N N . VAL A 1 111 ? 8.660 -2.435 -18.622 1.00 97.25 111 VAL A N 1
ATOM 839 C CA . VAL A 1 111 ? 8.643 -3.408 -19.729 1.00 97.25 111 VAL A CA 1
ATOM 840 C C . VAL A 1 111 ? 8.866 -2.722 -21.076 1.00 97.25 111 VAL A C 1
ATOM 842 O O . VAL A 1 111 ? 9.715 -3.158 -21.852 1.00 97.25 111 VAL A O 1
ATOM 845 N N . VAL A 1 112 ? 8.157 -1.623 -21.343 1.00 97.44 112 VAL A N 1
ATOM 846 C CA . VAL A 1 112 ? 8.324 -0.828 -22.569 1.00 97.44 112 VAL A CA 1
ATOM 847 C C . VAL A 1 112 ? 9.734 -0.246 -22.649 1.00 97.44 112 VAL A C 1
ATOM 849 O O . VAL A 1 112 ? 10.357 -0.293 -23.709 1.00 97.44 112 VAL A O 1
ATOM 852 N N . GLY A 1 113 ? 10.272 0.240 -21.528 1.00 96.69 113 GLY A N 1
ATOM 853 C CA . GLY A 1 113 ? 11.643 0.728 -21.426 1.00 96.69 113 GLY A CA 1
ATOM 854 C C . GLY A 1 113 ? 12.651 -0.327 -21.875 1.00 96.69 113 GLY A C 1
ATOM 855 O O . GLY A 1 113 ? 13.429 -0.070 -22.793 1.00 96.69 113 GLY A O 1
ATOM 856 N N . PHE A 1 114 ? 12.587 -1.539 -21.320 1.00 97.50 114 PHE A N 1
ATOM 857 C CA . PHE A 1 114 ? 13.468 -2.641 -21.723 1.00 97.50 114 PHE A CA 1
ATOM 858 C C . PHE A 1 114 ? 13.254 -3.081 -23.174 1.00 97.50 114 PHE A C 1
ATOM 860 O O . PHE A 1 114 ? 14.226 -3.271 -23.906 1.00 97.50 114 PHE A O 1
ATOM 867 N N . ALA A 1 115 ? 12.002 -3.181 -23.622 1.00 96.38 115 ALA A N 1
ATOM 868 C CA . ALA A 1 115 ? 11.675 -3.532 -25.002 1.00 96.38 115 ALA A CA 1
ATOM 869 C C . ALA A 1 115 ? 12.176 -2.488 -26.017 1.00 96.38 115 ALA A C 1
ATOM 871 O O . ALA A 1 115 ? 12.461 -2.825 -27.165 1.00 96.38 115 ALA A O 1
ATOM 872 N N . SER A 1 116 ? 12.327 -1.228 -25.598 1.00 96.62 116 SER A N 1
ATOM 8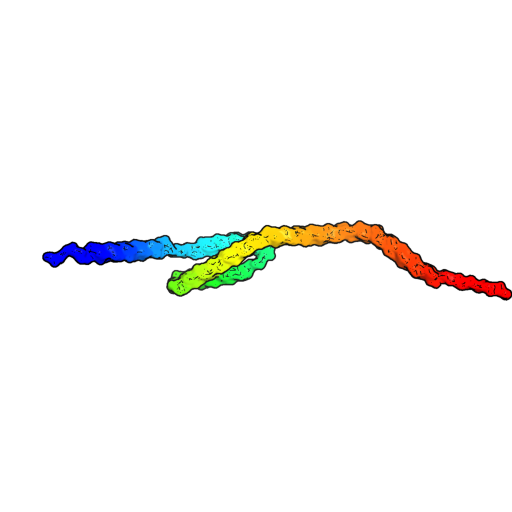73 C CA . SER A 1 116 ? 12.856 -0.157 -26.444 1.00 96.62 116 SER A CA 1
ATOM 874 C C . SER A 1 116 ? 14.377 -0.205 -26.613 1.00 96.62 116 SER A C 1
ATOM 876 O O . SER A 1 116 ? 14.882 0.355 -27.585 1.00 96.62 116 SER A O 1
ATOM 878 N N . ILE A 1 117 ? 15.119 -0.894 -25.730 1.00 96.12 117 ILE A N 1
ATOM 879 C CA . ILE A 1 117 ? 16.593 -0.915 -25.754 1.00 96.12 117 ILE A CA 1
ATOM 880 C C . ILE A 1 117 ? 17.138 -1.425 -27.095 1.00 96.12 117 ILE A C 1
ATOM 882 O O . ILE A 1 117 ? 17.960 -0.717 -27.677 1.00 96.12 117 ILE A O 1
ATOM 886 N N . PRO A 1 118 ? 16.707 -2.577 -27.651 1.00 96.00 118 PRO A N 1
ATOM 887 C CA . PRO A 1 118 ? 17.244 -3.058 -28.924 1.00 96.00 118 PRO A CA 1
ATOM 888 C C . PRO A 1 118 ? 16.997 -2.078 -30.075 1.00 96.00 118 PRO A C 1
ATOM 890 O O . PRO A 1 118 ? 17.885 -1.847 -30.893 1.00 96.00 118 PRO A O 1
ATOM 893 N N . ILE A 1 119 ? 15.817 -1.452 -30.102 1.00 95.38 119 ILE A N 1
ATOM 894 C CA . ILE A 1 119 ? 15.441 -0.459 -31.115 1.00 95.38 119 ILE A CA 1
ATOM 895 C C . ILE A 1 119 ? 16.321 0.787 -30.962 1.00 95.38 119 ILE A C 1
ATOM 897 O O . ILE A 1 119 ? 16.938 1.245 -31.923 1.00 95.38 119 ILE A O 1
ATOM 901 N N . ALA A 1 120 ? 16.434 1.308 -29.741 1.00 95.19 120 ALA A N 1
ATOM 902 C CA . ALA A 1 120 ? 17.255 2.469 -29.433 1.00 95.19 120 ALA A CA 1
ATOM 903 C C . ALA A 1 120 ? 18.727 2.220 -29.783 1.00 95.19 120 ALA A C 1
ATOM 905 O O . ALA A 1 120 ? 19.346 3.058 -30.432 1.00 95.19 120 ALA A O 1
ATOM 906 N N . VAL A 1 121 ? 19.277 1.056 -29.430 1.00 96.75 121 VAL A N 1
ATOM 907 C CA . VAL A 1 121 ? 20.648 0.653 -29.772 1.00 96.75 121 VAL A CA 1
ATOM 908 C C . VAL A 1 121 ? 20.829 0.573 -31.286 1.00 96.75 121 VAL A C 1
ATOM 910 O O . VAL A 1 121 ? 21.784 1.148 -31.807 1.00 96.75 121 VAL A O 1
ATOM 913 N N . TYR A 1 122 ? 19.903 -0.066 -32.003 1.00 96.00 122 TYR A N 1
ATOM 914 C CA . TYR A 1 122 ? 19.976 -0.195 -33.458 1.00 96.00 122 TYR A CA 1
ATOM 915 C C . TYR A 1 122 ? 20.020 1.168 -34.166 1.00 96.00 122 TYR A C 1
ATOM 917 O O . TYR A 1 122 ? 20.785 1.345 -35.111 1.00 96.00 122 TYR A O 1
ATOM 925 N N . PHE A 1 123 ? 19.258 2.159 -33.694 1.00 95.38 123 PHE A N 1
ATOM 926 C CA . PHE A 1 123 ? 19.215 3.486 -34.318 1.00 95.38 123 PHE A CA 1
ATOM 927 C C . PHE A 1 123 ? 20.281 4.467 -33.803 1.00 95.38 123 PHE A C 1
ATOM 929 O O . PHE A 1 123 ? 20.837 5.243 -34.588 1.00 95.38 123 PHE A O 1
ATOM 936 N N . LEU A 1 124 ? 20.569 4.477 -32.499 1.00 95.25 124 LEU A N 1
ATOM 937 C CA . LEU A 1 124 ? 21.463 5.460 -31.879 1.00 95.25 124 LEU A CA 1
ATOM 938 C C . LEU A 1 124 ? 22.932 5.076 -32.015 1.00 95.25 124 LEU A C 1
ATOM 940 O O . LEU A 1 124 ? 23.763 5.953 -32.254 1.00 95.25 124 LEU A O 1
ATOM 944 N N . LEU A 1 125 ? 23.266 3.790 -31.891 1.00 94.81 125 LEU A N 1
ATOM 945 C CA . LEU A 1 125 ? 24.658 3.346 -31.858 1.00 94.81 125 LEU A CA 1
ATOM 946 C C . LEU A 1 125 ? 25.385 3.623 -33.188 1.00 94.81 125 LEU A C 1
ATOM 948 O O . LEU A 1 125 ? 26.463 4.218 -33.132 1.00 94.81 125 LEU A O 1
ATOM 952 N N . PRO A 1 126 ? 24.811 3.354 -34.382 1.00 95.00 126 PRO A N 1
ATOM 953 C CA . PRO A 1 126 ? 25.464 3.702 -35.648 1.00 95.00 126 PRO A CA 1
ATOM 954 C C . PRO A 1 126 ? 25.730 5.204 -35.793 1.00 95.00 126 PRO A C 1
ATOM 956 O O . PRO A 1 126 ? 26.798 5.613 -36.251 1.00 95.00 126 PRO A O 1
ATOM 959 N N . ARG A 1 127 ? 24.780 6.045 -35.360 1.00 93.25 127 ARG A N 1
ATOM 960 C CA . ARG A 1 127 ? 24.912 7.509 -35.421 1.00 93.25 127 ARG A CA 1
ATOM 961 C C . ARG A 1 127 ? 25.966 8.023 -34.445 1.00 93.25 127 ARG A C 1
ATOM 963 O O . ARG A 1 127 ? 26.802 8.841 -34.828 1.00 93.25 127 ARG A O 1
ATOM 970 N N . ALA A 1 128 ? 25.954 7.524 -33.210 1.00 94.44 128 ALA A N 1
ATOM 971 C CA . ALA A 1 128 ? 26.950 7.862 -32.201 1.00 94.44 128 ALA A CA 1
ATOM 972 C C . ALA A 1 128 ? 28.355 7.438 -32.650 1.00 94.44 128 ALA A C 1
ATOM 974 O O . ALA A 1 128 ? 29.294 8.230 -32.563 1.00 94.44 128 ALA A O 1
ATOM 975 N N . TRP A 1 129 ? 28.487 6.231 -33.207 1.00 95.31 129 TRP A N 1
ATOM 976 C CA . TRP A 1 129 ? 29.747 5.726 -33.745 1.00 95.31 129 TRP A CA 1
ATOM 977 C C . TRP A 1 129 ? 30.265 6.594 -34.893 1.00 95.31 129 TRP A C 1
ATOM 979 O O . TRP A 1 129 ? 31.417 7.024 -34.857 1.00 95.31 129 TRP A O 1
ATOM 989 N N . ALA A 1 130 ? 29.414 6.928 -35.869 1.00 93.56 130 ALA A N 1
ATOM 990 C CA . ALA A 1 130 ? 29.791 7.800 -36.979 1.00 93.56 130 ALA A CA 1
ATOM 991 C C . ALA A 1 130 ? 30.261 9.176 -36.481 1.00 93.56 130 ALA A C 1
ATOM 993 O O . ALA A 1 130 ? 31.307 9.671 -36.904 1.00 93.56 130 ALA A O 1
ATOM 994 N N . TYR A 1 131 ? 29.535 9.778 -35.536 1.00 94.81 131 TYR A N 1
ATOM 995 C CA . TYR A 1 131 ? 29.919 11.054 -34.934 1.00 94.81 131 TYR A CA 1
ATOM 996 C C . TYR A 1 131 ? 31.292 10.982 -34.244 1.00 94.81 131 TYR A C 1
ATOM 998 O O . TYR A 1 131 ? 32.158 11.830 -34.488 1.00 94.81 131 TYR A O 1
ATOM 1006 N N . LEU A 1 132 ? 31.521 9.951 -33.423 1.00 93.56 132 LEU A N 1
ATOM 1007 C CA . LEU A 1 132 ? 32.809 9.708 -32.769 1.00 93.56 132 LEU A CA 1
ATOM 1008 C C . LEU A 1 132 ? 33.934 9.514 -33.789 1.00 93.56 132 LEU A C 1
ATOM 1010 O O . LEU A 1 132 ? 34.992 10.127 -33.647 1.00 93.56 132 LEU A O 1
ATOM 1014 N N . TRP A 1 133 ? 33.694 8.726 -3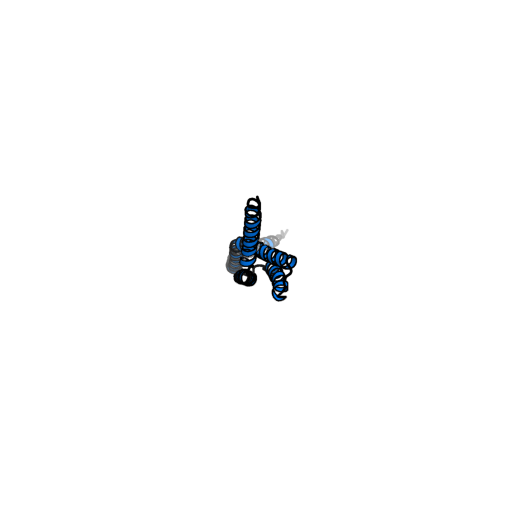4.836 1.00 92.69 133 TRP A N 1
ATOM 1015 C CA . TRP A 1 133 ? 34.645 8.476 -35.917 1.00 92.69 133 TRP A CA 1
ATOM 1016 C C . TRP A 1 133 ? 35.061 9.761 -36.642 1.00 92.69 133 TRP A C 1
ATOM 1018 O O . TRP A 1 133 ? 36.251 10.025 -36.826 1.00 92.69 133 TRP A O 1
ATOM 1028 N N . PHE A 1 134 ? 34.101 10.616 -37.009 1.00 91.00 134 PHE A N 1
ATOM 1029 C CA . PHE A 1 134 ? 34.406 11.904 -37.637 1.00 91.00 134 PHE A CA 1
ATOM 1030 C C . PHE A 1 134 ? 35.200 12.825 -36.707 1.00 91.00 134 PHE A C 1
ATOM 1032 O O . PHE A 1 134 ? 36.139 13.496 -37.146 1.00 91.00 134 PHE A O 1
ATOM 1039 N N . LYS A 1 135 ? 34.854 12.856 -35.416 1.00 88.69 135 LYS A N 1
ATOM 1040 C CA . LYS A 1 135 ? 35.546 13.686 -34.424 1.00 88.69 135 LYS A CA 1
ATOM 1041 C C . LYS A 1 135 ? 36.997 13.242 -34.215 1.00 88.69 135 LYS A C 1
ATOM 1043 O O . LYS A 1 135 ? 37.878 14.097 -34.123 1.00 88.69 135 LYS A O 1
ATOM 1048 N N . THR A 1 136 ? 37.267 11.938 -34.170 1.00 88.75 136 THR A N 1
ATOM 1049 C CA . THR A 1 136 ? 38.629 11.404 -34.001 1.00 88.75 136 THR A CA 1
ATOM 1050 C C . THR A 1 136 ? 39.471 11.549 -35.272 1.00 88.75 136 THR A C 1
ATOM 1052 O O . THR A 1 136 ? 40.630 11.963 -35.188 1.00 88.75 136 THR A O 1
ATOM 1055 N N . ARG A 1 137 ? 38.900 11.318 -36.464 1.00 83.19 137 ARG A N 1
ATOM 1056 C CA . ARG A 1 137 ? 39.613 11.438 -37.754 1.00 83.19 137 ARG A CA 1
ATOM 1057 C C . 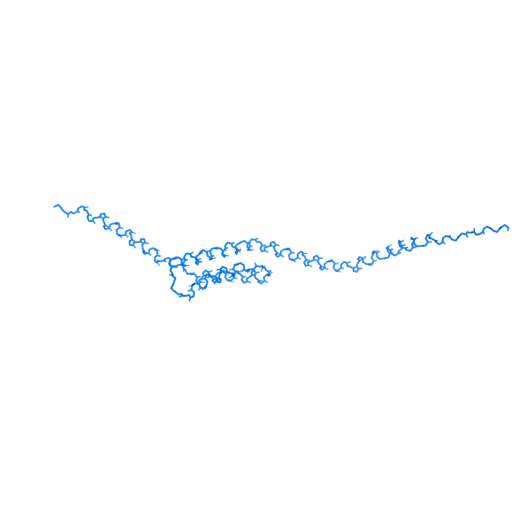ARG A 1 137 ? 40.032 12.861 -38.119 1.00 83.19 137 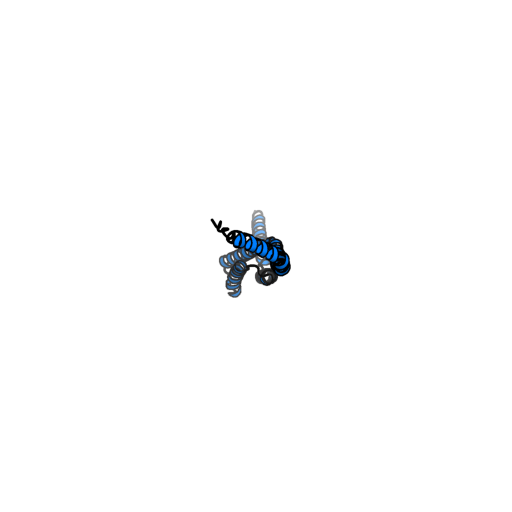ARG A C 1
ATOM 1059 O O . ARG A 1 137 ? 41.059 13.018 -38.774 1.00 83.19 137 ARG A O 1
ATOM 1066 N N . LYS A 1 138 ? 39.326 13.907 -37.669 1.00 67.12 138 LYS A N 1
ATOM 1067 C CA . LYS A 1 138 ? 39.717 15.311 -37.935 1.00 67.12 138 LYS A CA 1
ATOM 1068 C C . LYS A 1 138 ? 41.113 15.683 -37.411 1.00 67.12 138 LYS A C 1
ATOM 1070 O O . LYS A 1 138 ? 41.711 16.628 -37.914 1.00 67.12 138 LYS A O 1
ATOM 1075 N N . LYS A 1 139 ? 41.665 14.933 -36.450 1.00 63.88 139 LYS A N 1
ATOM 1076 C CA . LYS A 1 139 ? 43.024 15.152 -35.921 1.00 63.88 139 LYS A CA 1
ATOM 1077 C C . LYS A 1 139 ? 44.142 14.552 -36.789 1.00 63.88 139 LYS A C 1
ATOM 1079 O O . LYS A 1 139 ? 45.307 14.820 -36.531 1.00 63.88 139 LYS A O 1
ATOM 1084 N N . TRP A 1 140 ? 43.803 13.778 -37.823 1.00 62.56 140 TRP A N 1
ATOM 1085 C CA . TRP A 1 140 ? 44.751 13.085 -38.709 1.00 62.56 140 TRP A CA 1
ATOM 1086 C C . TRP A 1 140 ? 45.007 13.825 -40.033 1.00 62.56 140 TRP A C 1
ATOM 1088 O O . TRP A 1 140 ? 45.376 13.207 -41.032 1.00 62.56 140 TRP A O 1
ATOM 1098 N N . LEU A 1 141 ? 44.806 15.145 -40.082 1.00 64.56 141 LEU A N 1
ATOM 1099 C CA . LEU A 1 141 ? 45.200 15.938 -41.247 1.00 64.56 141 LEU A CA 1
ATOM 1100 C C . LEU A 1 141 ? 46.730 15.964 -41.338 1.00 64.56 141 LEU A C 1
ATOM 1102 O O . LEU A 1 141 ? 47.411 16.713 -40.640 1.00 64.56 141 LEU A O 1
ATOM 1106 N N . VAL A 1 142 ? 47.259 15.093 -42.197 1.00 66.38 142 VAL A N 1
ATOM 1107 C CA . VAL A 1 142 ? 48.682 14.980 -42.509 1.00 66.38 142 VAL A CA 1
ATOM 1108 C C . VAL A 1 142 ? 49.189 16.341 -42.977 1.00 66.38 142 VAL A C 1
ATOM 1110 O O . VAL A 1 142 ? 48.781 16.855 -44.021 1.00 66.38 142 VAL A O 1
ATOM 1113 N N . ARG A 1 143 ? 50.104 16.923 -42.197 1.00 66.62 143 ARG A N 1
ATOM 1114 C CA . ARG A 1 143 ? 50.845 18.131 -42.563 1.00 66.62 143 ARG A CA 1
ATOM 1115 C C . ARG A 1 143 ? 51.609 17.826 -43.852 1.00 66.62 143 ARG A C 1
ATOM 1117 O O . ARG A 1 143 ? 52.589 17.082 -43.824 1.00 66.62 143 ARG A O 1
ATOM 1124 N N . ARG A 1 144 ? 51.154 18.354 -44.992 1.00 69.94 144 ARG A N 1
ATOM 1125 C CA . ARG A 1 144 ? 51.892 18.221 -46.256 1.00 69.94 144 ARG A CA 1
ATOM 1126 C C . ARG A 1 144 ? 53.250 18.902 -46.073 1.00 69.94 144 ARG A C 1
ATOM 1128 O O . ARG A 1 144 ? 53.306 20.115 -45.884 1.00 69.94 144 ARG A O 1
ATOM 1135 N N . ARG A 1 145 ? 54.342 18.128 -46.084 1.00 64.12 145 ARG A N 1
ATOM 1136 C CA . ARG A 1 145 ? 55.690 18.703 -46.167 1.00 64.12 145 ARG A CA 1
ATOM 1137 C C . ARG A 1 145 ? 55.850 19.292 -47.562 1.00 64.12 145 ARG A C 1
ATOM 1139 O O . ARG A 1 145 ? 55.834 18.557 -48.545 1.00 64.12 145 ARG A O 1
ATOM 1146 N N . TYR A 1 146 ? 56.002 20.605 -47.632 1.00 66.94 146 TYR A N 1
ATOM 1147 C CA . TYR A 1 146 ? 56.463 21.270 -48.839 1.00 66.94 146 TYR A CA 1
ATOM 1148 C C . TYR A 1 146 ? 57.939 20.895 -49.035 1.00 66.94 146 TYR A C 1
ATOM 1150 O O . TYR A 1 146 ? 58.770 21.234 -48.192 1.00 66.94 146 TYR A O 1
ATOM 1158 N N . LYS A 1 147 ? 58.259 20.131 -50.086 1.00 69.44 147 LYS A N 1
ATOM 1159 C CA . LYS A 1 147 ? 59.648 19.923 -50.519 1.00 69.44 147 LYS A CA 1
ATOM 1160 C C . LYS A 1 147 ? 60.093 21.218 -51.207 1.00 69.44 147 LYS A C 1
ATOM 1162 O O . LYS A 1 147 ? 59.531 21.562 -52.242 1.00 69.44 147 LYS A O 1
ATOM 1167 N N . ARG A 1 148 ? 61.025 21.941 -50.585 1.00 64.94 148 ARG A N 1
ATOM 1168 C CA . ARG A 1 148 ? 61.884 22.907 -51.280 1.00 64.94 148 ARG A CA 1
ATOM 1169 C C . ARG A 1 148 ? 63.090 22.167 -51.829 1.00 64.94 148 ARG A C 1
ATOM 1171 O O . ARG A 1 148 ? 63.531 21.223 -51.133 1.00 64.94 148 ARG A O 1
#

Secondary structure (DSSP, 8-state):
---SSHHHHHHHHHHHHHHHHHHHTT---HHHHHHHHHHHHHHHHHTT---HHHHHHHHHHHHHHTTS---HHHHHHHHHHHHHHHHHHHHHHHHHHHHHHHHHHHHHHHHHHHHHHHHHHHHHHHHHHHHHHHHHHGGG--------

Foldseek 3Di:
DPDDPPVVVVVVVVVVVVVVVVVVVCPDPLVVLLVVLVVLLVVLVVLVHDLVLLVVLSVQLVVQVVVVDDDPVNSVSSVVSSVVSVVVSVVSVVCVVVSSVVVVVVVVCVVVVVVCVVVCCVPVVVVVVVVVVVVVCVVVPPDPDDDD

Radius of gyration: 37.28 Å; chains: 1; bounding box: 118×35×101 Å

pLDDT: mean 83.15, std 15.6, range [41.31, 97.5]